Protein AF-A0A7S0L2H0-F1 (afdb_monomer_lite)

Foldseek 3Di:
DDPVVVVCPDVVNVVVVLVVVCVVVVHDDDPCSVVVVVVVVVVVVVVVVVVVVVQVVVQDCADVSPFDWDQDPVDNVKTKDFGPCVLVPVPPDDQQDWDWDDDHPGPPDTDIDGFHDDDRRITID

Secondary structure (DSSP, 8-state):
--TTTTTS--HHHHHHHHHHHHHHHTPPPSTTHHHHHHHHHHHHHHHHHHHHHHHHHHT---GGG----EE-SS-TTSEEEE-TTGGGTSS---TT-EEEEE-TT-TT-EEEEE--EEETTEEE-

pLDDT: mean 80.12, std 16.81, range [37.12, 96.19]

Sequence (125 aa):
ITNELSQSIGAGDADELMEESDRGLGLPAGPQTLGRYKTHWQNLLWLEEHQLVADLHEFDLVGERAAPLVPSPLDGELLVLRVEGLAEKRPSVLVTDLVDVNLVGQRSRVYKGEVREVEAENVHL

Structure (mmCIF, N/CA/C/O backbone):
data_AF-A0A7S0L2H0-F1
#
_entry.id   AF-A0A7S0L2H0-F1
#
loop_
_atom_site.group_PDB
_atom_site.id
_atom_site.type_symbol
_atom_site.label_atom_id
_atom_site.label_alt_id
_atom_site.label_comp_id
_atom_site.label_asym_id
_atom_site.label_entity_id
_atom_site.label_seq_id
_atom_site.pdbx_PDB_ins_code
_atom_site.Cartn_x
_atom_site.Cartn_y
_atom_site.Cartn_z
_atom_site.occupancy
_atom_site.B_iso_or_equiv
_atom_site.auth_seq_id
_atom_site.auth_comp_id
_atom_site.auth_asym_id
_atom_site.auth_atom_id
_atom_site.pdbx_PDB_model_num
ATOM 1 N N . ILE A 1 1 ? 26.983 -20.096 -5.105 1.00 44.97 1 ILE A N 1
ATOM 2 C CA . ILE A 1 1 ? 26.872 -19.340 -6.373 1.00 44.97 1 ILE A CA 1
ATOM 3 C C . ILE A 1 1 ? 28.179 -19.584 -7.105 1.00 44.97 1 ILE A C 1
ATOM 5 O O . ILE A 1 1 ? 29.230 -19.219 -6.595 1.00 44.97 1 ILE A O 1
ATOM 9 N N . THR A 1 2 ? 28.120 -20.422 -8.133 1.00 37.12 2 THR A N 1
ATOM 10 C CA . THR A 1 2 ? 29.262 -21.047 -8.805 1.00 37.12 2 THR A CA 1
ATOM 11 C C . THR A 1 2 ? 30.079 -20.033 -9.602 1.00 37.12 2 THR A C 1
ATOM 13 O O . THR A 1 2 ? 29.545 -19.082 -10.165 1.00 37.12 2 THR A O 1
ATOM 16 N N . ASN A 1 3 ? 31.385 -20.293 -9.656 1.00 43.03 3 ASN A N 1
ATOM 17 C CA . ASN A 1 3 ? 32.457 -19.536 -10.317 1.00 43.03 3 ASN A CA 1
ATOM 18 C C . ASN A 1 3 ? 32.271 -19.364 -11.847 1.00 43.03 3 ASN A C 1
ATOM 20 O O . ASN A 1 3 ? 33.121 -18.786 -12.514 1.00 43.03 3 ASN A O 1
ATOM 24 N N . GLU A 1 4 ? 31.168 -19.876 -12.400 1.00 41.56 4 GLU A N 1
ATOM 25 C CA . GLU A 1 4 ? 30.821 -19.828 -13.823 1.00 41.56 4 GLU A CA 1
ATOM 26 C C . GLU A 1 4 ? 30.138 -18.506 -14.210 1.00 41.56 4 GLU A C 1
ATOM 28 O O . GLU A 1 4 ? 30.378 -17.991 -15.295 1.00 41.56 4 GLU A O 1
ATOM 33 N N . LEU A 1 5 ? 29.390 -17.868 -13.297 1.00 39.50 5 LEU A N 1
ATOM 34 C CA . LEU A 1 5 ? 28.754 -16.567 -13.572 1.00 39.50 5 LEU A CA 1
ATOM 35 C C . LEU A 1 5 ? 29.757 -15.404 -13.613 1.00 39.50 5 LEU A C 1
ATOM 37 O O . LEU A 1 5 ? 29.503 -14.388 -14.251 1.00 39.50 5 LEU A O 1
ATOM 41 N N . SER A 1 6 ? 30.909 -15.547 -12.952 1.00 43.00 6 SER A N 1
ATOM 42 C CA . SER A 1 6 ? 31.966 -14.528 -12.961 1.00 43.00 6 SER A CA 1
ATOM 43 C C . SER A 1 6 ? 32.877 -14.615 -14.189 1.00 43.00 6 SER A C 1
ATOM 45 O O . SER A 1 6 ? 33.567 -13.643 -14.483 1.00 43.00 6 SER A O 1
ATOM 47 N N . GLN A 1 7 ? 32.882 -15.745 -14.909 1.00 41.72 7 GLN A N 1
ATOM 48 C CA . GLN A 1 7 ? 33.686 -15.933 -16.124 1.00 41.72 7 GLN A CA 1
ATOM 49 C C . GLN A 1 7 ? 32.956 -15.538 -17.417 1.00 41.72 7 GLN A C 1
ATOM 51 O O . GLN A 1 7 ? 33.632 -15.220 -18.390 1.00 41.72 7 GLN A O 1
ATOM 56 N N . SER A 1 8 ? 31.620 -15.470 -17.416 1.00 37.94 8 SER A N 1
ATOM 57 C CA . SER A 1 8 ? 30.824 -15.019 -18.575 1.00 37.94 8 SER A CA 1
ATOM 58 C C . SER A 1 8 ? 30.583 -13.509 -18.642 1.00 37.94 8 SER A C 1
ATOM 60 O O . SER A 1 8 ? 29.919 -13.032 -19.549 1.00 37.94 8 SER A O 1
ATOM 62 N N . ILE A 1 9 ? 31.161 -12.707 -17.740 1.00 47.28 9 ILE A N 1
ATOM 63 C CA . ILE A 1 9 ? 31.251 -11.248 -17.947 1.00 47.28 9 ILE A CA 1
ATOM 64 C C . ILE A 1 9 ? 32.574 -10.944 -18.665 1.00 47.28 9 ILE A C 1
ATOM 66 O O . ILE A 1 9 ? 33.389 -10.126 -18.240 1.00 47.28 9 ILE A O 1
ATOM 70 N N . GLY A 1 10 ? 32.831 -11.676 -19.749 1.00 44.81 10 GLY A N 1
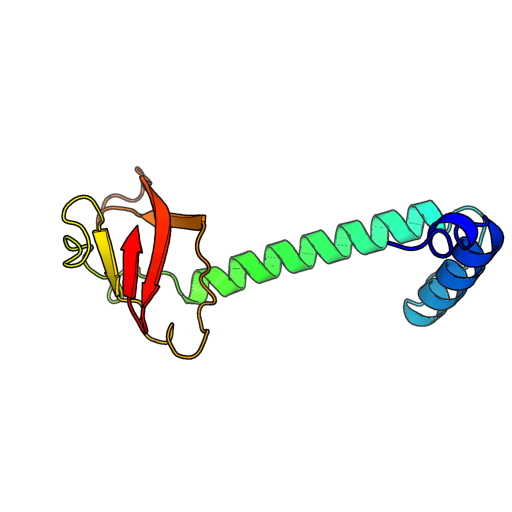ATOM 71 C CA . GLY A 1 10 ? 33.761 -11.228 -20.769 1.00 44.81 10 GLY A CA 1
ATOM 72 C C . GLY A 1 10 ? 33.108 -10.068 -21.512 1.00 44.81 10 GLY A C 1
ATOM 73 O O . GLY A 1 10 ? 31.915 -10.113 -21.798 1.00 44.81 10 GLY A O 1
ATOM 74 N N . ALA A 1 11 ? 33.877 -9.031 -21.838 1.00 50.34 11 ALA A N 1
ATOM 75 C CA . ALA A 1 11 ? 33.375 -7.879 -22.593 1.00 50.34 11 ALA A CA 1
ATOM 76 C C . ALA A 1 11 ? 32.656 -8.272 -23.908 1.00 50.34 11 ALA A C 1
ATOM 78 O O . ALA A 1 11 ? 31.815 -7.517 -24.371 1.00 50.34 11 ALA A O 1
ATOM 79 N N . GLY A 1 12 ? 32.944 -9.458 -24.464 1.00 50.00 12 GLY A N 1
ATOM 80 C CA . GLY A 1 12 ? 32.276 -9.999 -25.654 1.00 50.00 12 GLY A CA 1
ATOM 81 C C . GLY A 1 12 ? 30.844 -10.502 -25.428 1.00 50.00 12 GLY A C 1
ATOM 82 O O . GLY A 1 12 ? 29.982 -10.190 -26.238 1.00 50.00 12 GLY A O 1
ATOM 83 N N . ASP A 1 13 ? 30.561 -11.202 -24.323 1.00 54.72 13 ASP A N 1
ATOM 84 C CA . ASP A 1 13 ? 29.216 -11.745 -24.045 1.00 54.72 13 ASP A CA 1
ATOM 85 C C . ASP A 1 13 ? 28.227 -10.618 -23.705 1.00 54.72 13 ASP A C 1
ATOM 87 O O . ASP A 1 13 ? 27.052 -10.663 -24.065 1.00 54.72 13 ASP A O 1
ATOM 91 N N . ALA A 1 14 ? 28.709 -9.569 -23.031 1.00 55.22 14 ALA A N 1
ATOM 92 C CA . ALA A 1 14 ? 27.906 -8.387 -22.730 1.00 55.22 14 ALA A CA 1
ATOM 93 C C . ALA A 1 14 ? 27.565 -7.585 -23.995 1.00 55.22 14 ALA A C 1
ATOM 95 O O . ALA A 1 14 ? 26.434 -7.124 -24.117 1.00 55.22 14 ALA A O 1
ATOM 96 N N . ASP A 1 15 ? 28.510 -7.446 -24.931 1.00 55.03 15 ASP A N 1
ATOM 97 C CA . ASP A 1 15 ? 28.275 -6.770 -26.212 1.00 55.03 15 ASP A CA 1
ATOM 98 C C . A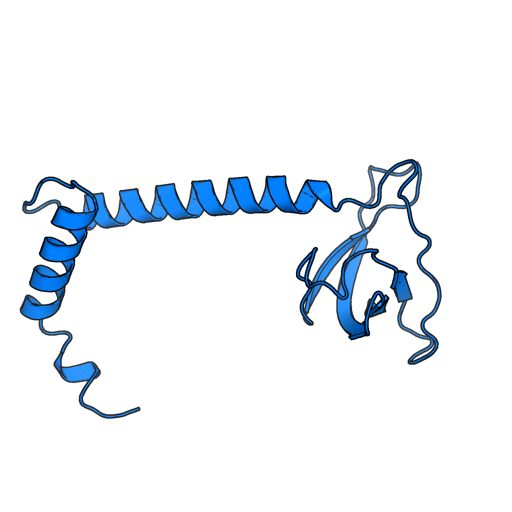SP A 1 15 ? 27.290 -7.558 -27.092 1.00 55.03 15 ASP A C 1
ATOM 100 O O . ASP A 1 15 ? 26.403 -6.960 -27.697 1.00 55.03 15 ASP A O 1
ATOM 104 N N . GLU A 1 16 ? 27.377 -8.891 -27.118 1.00 58.19 16 GLU A N 1
ATOM 105 C CA . GLU A 1 16 ? 26.471 -9.745 -27.900 1.00 58.19 16 GLU A CA 1
ATOM 106 C C . GLU A 1 16 ? 25.038 -9.733 -27.327 1.00 58.19 16 GLU A C 1
ATOM 108 O O . GLU A 1 16 ? 24.068 -9.547 -28.067 1.00 58.19 16 GLU A O 1
ATOM 113 N N . LEU A 1 17 ? 24.898 -9.795 -25.996 1.00 60.00 17 LEU A N 1
ATOM 114 C CA . LEU A 1 17 ? 23.613 -9.625 -25.304 1.00 60.00 17 LEU A CA 1
ATOM 115 C C . LEU A 1 17 ? 23.038 -8.207 -25.467 1.00 60.00 17 LEU A C 1
ATOM 117 O O . LEU A 1 17 ? 21.819 -8.039 -25.564 1.00 60.00 17 LEU A O 1
ATOM 121 N N . MET A 1 18 ? 23.892 -7.179 -25.506 1.00 58.25 18 MET A N 1
ATOM 122 C CA . MET A 1 18 ? 23.474 -5.802 -25.786 1.00 58.25 18 MET A CA 1
ATOM 123 C C . MET A 1 18 ? 23.020 -5.636 -27.237 1.00 58.25 18 MET A C 1
ATOM 125 O O . MET A 1 18 ? 22.000 -4.993 -27.461 1.00 58.25 18 MET A O 1
ATOM 129 N N . GLU A 1 19 ? 23.695 -6.247 -28.214 1.00 59.22 19 GLU A N 1
ATOM 130 C CA . GLU A 1 19 ? 23.263 -6.227 -29.616 1.00 59.22 19 GLU A CA 1
ATOM 131 C C . GLU A 1 19 ? 21.921 -6.943 -29.832 1.00 59.22 19 GLU A C 1
ATOM 133 O O . GLU A 1 19 ? 21.085 -6.473 -30.611 1.00 59.22 19 GLU A O 1
ATOM 138 N N . GLU A 1 20 ? 21.682 -8.068 -29.153 1.00 61.03 20 GLU A N 1
ATOM 139 C CA . GLU A 1 20 ? 20.387 -8.757 -29.203 1.00 61.03 20 GLU A CA 1
ATOM 140 C C . GLU A 1 20 ? 19.270 -7.934 -28.544 1.00 61.03 20 GLU A C 1
ATOM 142 O O . GLU A 1 20 ? 18.176 -7.818 -29.106 1.00 61.03 20 GLU A O 1
ATOM 147 N N . SER A 1 21 ? 19.555 -7.301 -27.401 1.00 59.59 21 SER A N 1
ATOM 148 C CA . SER A 1 21 ? 18.639 -6.372 -26.726 1.00 59.59 21 SER A CA 1
ATOM 149 C C . SER A 1 21 ? 18.319 -5.154 -27.603 1.00 59.59 21 SER A C 1
ATOM 151 O O . SER A 1 21 ? 17.149 -4.805 -27.776 1.00 59.59 21 SER A O 1
ATOM 153 N N . ASP A 1 22 ? 19.332 -4.568 -28.248 1.00 59.34 22 ASP A N 1
ATOM 154 C CA . ASP A 1 22 ? 19.197 -3.436 -29.169 1.00 59.34 22 ASP A CA 1
ATOM 155 C C . ASP A 1 22 ? 18.298 -3.784 -30.365 1.00 59.34 22 ASP A C 1
ATOM 157 O O . ASP A 1 22 ? 17.442 -2.982 -30.745 1.00 59.34 22 ASP A O 1
ATOM 161 N N . ARG A 1 23 ? 18.418 -4.994 -30.935 1.00 60.75 23 ARG A N 1
ATOM 162 C CA . ARG A 1 23 ? 17.529 -5.463 -32.017 1.00 60.75 23 ARG A CA 1
ATOM 163 C C . ARG A 1 23 ? 16.089 -5.662 -31.548 1.00 60.75 23 ARG A C 1
ATOM 165 O O . ARG A 1 23 ? 15.172 -5.344 -32.304 1.00 60.75 23 ARG A O 1
ATOM 172 N N . GLY A 1 24 ? 15.883 -6.159 -30.328 1.00 64.06 24 GLY A N 1
ATOM 173 C CA . GLY A 1 24 ? 14.553 -6.312 -29.729 1.00 64.06 24 GLY A CA 1
ATOM 174 C C . GLY A 1 24 ? 13.879 -4.976 -29.391 1.00 64.06 24 GLY A C 1
ATOM 175 O O . GLY A 1 24 ? 12.660 -4.857 -29.501 1.00 64.06 24 GLY A O 1
ATOM 176 N N . LEU A 1 25 ? 14.673 -3.961 -29.035 1.00 63.81 25 LEU A N 1
ATOM 177 C CA . LEU A 1 25 ? 14.221 -2.618 -28.653 1.00 63.81 25 LEU A CA 1
ATOM 178 C C . LEU A 1 25 ? 14.241 -1.600 -29.811 1.00 63.81 25 LEU A C 1
ATOM 180 O O . LEU A 1 25 ? 13.805 -0.462 -29.638 1.00 63.81 25 LEU A O 1
ATOM 184 N N . GLY A 1 26 ? 14.740 -1.984 -30.991 1.00 61.44 26 GLY A N 1
ATOM 185 C CA . GLY A 1 26 ? 14.859 -1.107 -32.161 1.00 61.44 26 GLY A CA 1
ATOM 186 C C . GLY A 1 26 ? 15.918 -0.004 -32.019 1.00 61.44 26 GLY A C 1
ATOM 187 O O . GLY A 1 26 ? 15.812 1.041 -32.667 1.00 61.44 26 GLY A O 1
ATOM 188 N N . LEU A 1 27 ? 16.927 -0.200 -31.167 1.00 61.72 27 LEU A N 1
ATOM 189 C CA . LEU A 1 27 ? 17.995 0.769 -30.931 1.00 61.72 27 LEU A CA 1
ATOM 190 C C . LEU A 1 27 ? 19.073 0.663 -32.038 1.00 61.72 27 LEU A C 1
ATOM 192 O O . LEU A 1 27 ? 19.472 -0.441 -32.408 1.00 61.72 27 LEU A O 1
ATOM 196 N N . PRO A 1 28 ? 19.572 1.779 -32.612 1.00 54.47 28 PRO A N 1
ATOM 197 C CA . PRO A 1 28 ? 20.614 1.724 -33.640 1.00 54.47 28 PRO A CA 1
ATOM 198 C C . PRO A 1 28 ? 21.979 1.374 -33.028 1.00 54.47 28 PRO A C 1
ATOM 200 O O . PRO A 1 28 ? 22.461 2.130 -32.177 1.00 54.47 28 PRO A O 1
ATOM 203 N N . ALA A 1 29 ? 22.617 0.304 -33.515 1.00 58.91 29 ALA A N 1
ATOM 204 C CA . ALA A 1 29 ? 23.919 -0.184 -33.045 1.00 58.91 29 ALA A CA 1
ATOM 205 C C . ALA A 1 29 ? 25.077 0.816 -33.281 1.00 58.91 29 ALA A C 1
ATOM 207 O O . ALA A 1 29 ? 25.153 1.462 -34.333 1.00 58.91 29 ALA A O 1
ATOM 208 N N . GLY A 1 30 ? 26.005 0.932 -32.317 1.00 62.25 30 GLY A N 1
ATOM 209 C CA . GLY A 1 30 ? 27.269 1.667 -32.471 1.00 62.25 30 GLY A CA 1
ATOM 210 C C . GLY A 1 30 ? 27.964 2.050 -31.149 1.00 62.25 30 GLY A C 1
ATOM 211 O O . GLY A 1 30 ? 27.451 1.773 -30.074 1.00 62.25 30 GLY A O 1
ATOM 212 N N . PRO A 1 31 ? 29.101 2.778 -31.178 1.00 60.03 31 PRO A N 1
ATOM 213 C CA . PRO A 1 31 ? 29.947 3.070 -29.999 1.00 60.03 31 PRO A CA 1
ATOM 214 C C . PRO A 1 31 ? 29.277 3.857 -28.853 1.00 60.03 31 PRO A C 1
ATOM 216 O O . PRO A 1 31 ? 29.894 4.113 -27.824 1.00 60.03 31 PRO A O 1
ATOM 219 N N . GLN A 1 32 ? 28.029 4.292 -29.046 1.00 63.78 32 GLN A N 1
ATOM 220 C CA . GLN A 1 32 ? 27.206 5.014 -28.073 1.00 63.78 32 GLN A CA 1
ATOM 221 C C . GLN A 1 32 ? 26.071 4.141 -27.497 1.00 63.78 32 GLN A C 1
ATOM 223 O O . GLN A 1 32 ? 25.219 4.661 -26.771 1.00 63.78 32 GLN A O 1
ATOM 228 N N . THR A 1 33 ? 26.047 2.838 -27.809 1.00 70.19 33 THR A N 1
ATOM 229 C CA . THR A 1 33 ? 25.006 1.878 -27.408 1.00 70.19 33 THR A CA 1
ATOM 230 C C . THR A 1 33 ? 24.789 1.865 -25.897 1.00 70.19 33 THR A C 1
ATOM 232 O O . THR A 1 33 ? 23.661 2.065 -25.462 1.00 70.19 33 THR A O 1
ATOM 235 N N . LEU A 1 34 ? 25.842 1.795 -25.072 1.00 76.06 34 LEU A N 1
ATOM 236 C CA . LEU A 1 34 ? 25.684 1.762 -23.609 1.00 76.06 34 LEU A CA 1
ATOM 237 C C . LEU A 1 34 ? 24.995 3.017 -23.042 1.00 76.06 34 LEU A C 1
ATOM 239 O O . LEU A 1 34 ? 24.178 2.931 -22.125 1.00 76.06 34 LEU A O 1
ATOM 243 N N . GLY A 1 35 ? 25.307 4.194 -23.596 1.00 76.62 35 GLY A N 1
ATOM 244 C CA . GLY A 1 35 ? 24.673 5.450 -23.192 1.00 76.62 35 GLY A CA 1
ATOM 245 C C . GLY A 1 35 ? 23.184 5.473 -23.535 1.00 76.62 35 GLY A C 1
ATOM 246 O O . GLY A 1 35 ? 22.367 5.866 -22.706 1.00 76.62 35 GLY A O 1
ATOM 247 N N . ARG A 1 36 ? 22.824 4.987 -24.728 1.00 75.50 36 ARG A N 1
ATOM 248 C CA . ARG A 1 36 ? 21.431 4.895 -25.188 1.00 75.50 36 ARG A CA 1
ATOM 249 C C . ARG A 1 36 ? 20.643 3.826 -24.444 1.00 75.50 36 ARG A C 1
ATOM 251 O O . ARG A 1 36 ? 19.522 4.106 -24.037 1.00 75.50 36 ARG A O 1
ATOM 258 N N . TYR A 1 37 ? 21.243 2.663 -24.208 1.00 78.94 37 TYR A N 1
ATOM 259 C CA . TYR A 1 37 ? 20.694 1.590 -23.385 1.00 78.94 37 TYR A CA 1
ATOM 260 C C . TYR A 1 37 ? 20.368 2.111 -21.984 1.00 78.94 37 TYR A C 1
ATOM 262 O O . TYR A 1 37 ? 19.233 2.008 -21.524 1.00 78.94 37 TYR A O 1
ATOM 270 N N . LYS A 1 38 ? 21.333 2.778 -21.335 1.00 84.00 38 LYS A N 1
ATOM 271 C CA . LYS A 1 38 ? 21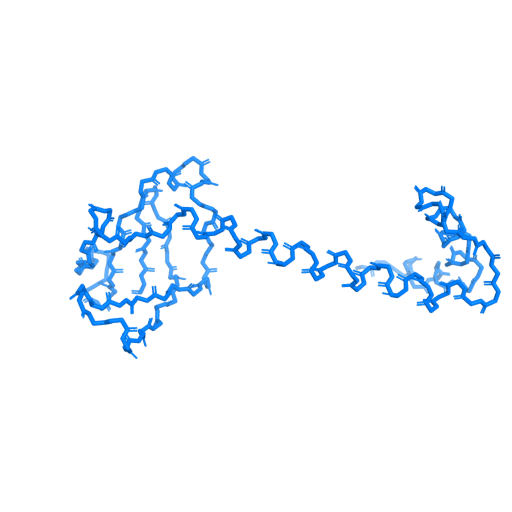.120 3.401 -20.026 1.00 84.00 38 LYS A CA 1
ATOM 272 C C . LYS A 1 38 ? 19.946 4.381 -20.057 1.00 84.00 38 LYS A C 1
ATOM 274 O O . LYS A 1 38 ? 19.065 4.275 -19.213 1.00 84.00 38 LYS A O 1
ATOM 279 N N . THR A 1 39 ? 19.915 5.310 -21.013 1.00 85.19 39 THR A N 1
ATOM 280 C CA . THR A 1 39 ? 18.818 6.285 -21.122 1.00 85.19 39 THR A CA 1
ATOM 281 C C . THR A 1 39 ? 17.471 5.614 -21.387 1.00 85.19 39 THR A C 1
ATOM 283 O O . THR A 1 39 ? 16.475 6.016 -20.794 1.00 85.19 39 THR A O 1
ATOM 286 N N . HIS A 1 40 ? 17.426 4.583 -22.231 1.00 84.94 40 HIS A N 1
ATOM 287 C CA . HIS A 1 40 ? 16.206 3.834 -22.518 1.00 84.94 40 HIS A CA 1
ATOM 288 C C . HIS A 1 40 ? 15.623 3.213 -21.245 1.00 84.94 40 HIS A C 1
ATOM 290 O O . HIS A 1 40 ? 14.480 3.501 -20.901 1.00 84.94 40 HIS A O 1
ATOM 296 N N . TRP A 1 41 ? 16.419 2.439 -20.503 1.00 87.19 41 TRP A N 1
ATOM 297 C CA . TRP A 1 41 ? 15.956 1.798 -19.271 1.00 87.19 41 TRP A CA 1
ATOM 298 C C . TRP A 1 41 ? 15.655 2.796 -18.159 1.00 87.19 41 TRP A C 1
ATOM 300 O O . TRP A 1 41 ? 14.706 2.594 -17.413 1.00 87.19 41 TRP A O 1
ATOM 310 N N . GLN A 1 42 ? 16.402 3.899 -18.064 1.00 92.56 42 GLN A N 1
ATOM 311 C CA . GLN A 1 42 ? 16.069 4.979 -17.133 1.00 92.56 42 GLN A CA 1
ATOM 312 C C . GLN A 1 42 ? 14.690 5.577 -17.429 1.00 92.56 42 GLN A C 1
ATOM 314 O O . GLN A 1 42 ? 13.901 5.763 -16.508 1.00 92.56 42 GLN A O 1
ATOM 319 N N . ASN A 1 43 ? 14.386 5.842 -18.701 1.00 91.56 43 ASN A N 1
ATOM 320 C CA . ASN A 1 43 ? 13.085 6.372 -19.101 1.00 91.56 43 ASN A CA 1
ATOM 321 C C . ASN A 1 43 ? 11.965 5.348 -18.889 1.00 91.56 43 ASN A C 1
ATOM 323 O O . ASN A 1 43 ? 10.886 5.724 -18.440 1.00 91.56 43 ASN A O 1
ATOM 327 N N . LEU A 1 44 ? 12.222 4.073 -19.197 1.00 92.69 44 LEU A N 1
ATOM 328 C CA . LEU A 1 44 ? 11.269 2.989 -18.977 1.00 92.69 44 LEU A CA 1
ATOM 329 C C . LEU A 1 44 ? 10.938 2.857 -17.487 1.00 92.69 44 LEU A C 1
ATOM 331 O O . LEU A 1 44 ? 9.773 2.913 -17.124 1.00 92.69 44 LEU A O 1
ATOM 335 N N . LEU A 1 45 ? 11.954 2.766 -16.624 1.00 95.81 45 LEU A N 1
ATOM 336 C CA . LEU A 1 45 ? 11.767 2.676 -15.175 1.00 95.81 45 LEU A CA 1
ATOM 337 C C . LEU A 1 45 ? 11.014 3.888 -14.619 1.00 95.81 45 LEU A C 1
ATOM 339 O O . LEU A 1 45 ? 10.133 3.715 -13.788 1.00 95.81 45 LEU A O 1
ATOM 343 N N . TRP A 1 46 ? 11.323 5.096 -15.098 1.00 94.94 46 TRP A N 1
ATOM 344 C CA . TRP A 1 46 ? 10.604 6.306 -14.693 1.00 94.94 46 TRP A CA 1
ATOM 345 C C . TRP A 1 46 ? 9.124 6.267 -15.096 1.00 94.94 46 TRP A C 1
ATOM 347 O O . TRP A 1 46 ? 8.259 6.666 -14.319 1.00 94.94 46 TRP A O 1
ATOM 357 N N . LEU A 1 47 ? 8.824 5.778 -16.303 1.00 96.00 47 LEU A N 1
ATOM 358 C CA . LEU A 1 47 ? 7.448 5.634 -16.773 1.00 96.00 47 LEU A CA 1
ATOM 359 C C . LEU A 1 47 ? 6.688 4.572 -15.969 1.00 96.00 47 LEU A C 1
ATOM 361 O O . LEU A 1 47 ? 5.558 4.825 -15.561 1.00 96.00 47 LEU A O 1
ATOM 365 N N . GLU A 1 48 ? 7.315 3.423 -15.715 1.00 96.19 48 GLU A N 1
ATOM 366 C CA . GLU A 1 48 ? 6.759 2.347 -14.886 1.00 96.19 48 GLU A CA 1
ATOM 367 C C . GLU A 1 48 ? 6.496 2.822 -13.453 1.00 96.19 48 GLU A C 1
ATOM 369 O O . GLU A 1 48 ? 5.419 2.585 -12.918 1.00 96.19 48 GLU A O 1
ATOM 374 N N . GLU A 1 49 ? 7.426 3.562 -12.841 1.00 94.88 49 GLU A N 1
ATOM 375 C CA . GLU A 1 49 ? 7.231 4.153 -11.511 1.00 94.88 49 GLU A CA 1
ATOM 376 C C . GLU A 1 49 ? 6.052 5.135 -11.505 1.00 94.88 49 GLU A C 1
ATOM 378 O O . GLU A 1 49 ? 5.208 5.097 -10.609 1.00 94.88 49 GLU A O 1
ATOM 383 N N . HIS A 1 50 ? 5.942 5.985 -12.529 1.00 94.00 50 HIS A N 1
ATOM 384 C CA . HIS A 1 50 ? 4.829 6.923 -12.638 1.00 94.00 50 HIS A CA 1
ATOM 385 C C . HIS A 1 50 ? 3.482 6.207 -12.827 1.00 94.00 50 HIS A C 1
ATOM 387 O O . HIS A 1 50 ? 2.475 6.636 -12.256 1.00 94.00 50 HIS A O 1
ATOM 393 N N . GLN A 1 51 ? 3.439 5.138 -13.626 1.00 93.44 51 GLN A N 1
ATOM 394 C CA . GLN A 1 51 ? 2.227 4.343 -13.813 1.00 93.44 51 GLN A CA 1
ATOM 395 C C . GLN A 1 51 ? 1.863 3.595 -12.528 1.00 93.44 51 GLN A C 1
ATOM 397 O O . GLN A 1 51 ? 0.713 3.653 -12.109 1.00 93.44 51 GLN A O 1
ATOM 402 N N . LEU A 1 52 ? 2.843 2.996 -11.848 1.00 90.31 52 LEU A N 1
ATOM 403 C CA . LEU A 1 52 ? 2.654 2.315 -10.568 1.00 90.31 52 LEU A CA 1
ATOM 404 C C . LEU A 1 52 ? 2.032 3.240 -9.515 1.00 90.31 52 LEU A C 1
ATOM 406 O O . LEU A 1 52 ? 1.097 2.842 -8.826 1.00 90.31 52 LEU A O 1
ATOM 410 N N . VAL A 1 53 ? 2.524 4.477 -9.394 1.00 91.19 53 VAL A N 1
ATOM 411 C CA . VAL A 1 53 ? 1.950 5.466 -8.466 1.00 91.19 53 VAL A CA 1
ATOM 412 C C . VAL A 1 53 ? 0.501 5.787 -8.839 1.00 91.19 53 VAL A C 1
ATOM 414 O O . VAL A 1 53 ? -0.358 5.846 -7.962 1.00 91.19 53 VAL A O 1
ATOM 417 N N . ALA A 1 54 ? 0.206 5.963 -10.130 1.00 91.00 54 ALA A N 1
ATOM 418 C CA . ALA A 1 54 ? -1.157 6.212 -10.594 1.00 91.00 54 ALA A CA 1
ATOM 419 C C . ALA A 1 54 ? -2.097 5.025 -10.313 1.00 91.00 54 ALA A C 1
ATOM 421 O O . ALA A 1 54 ? -3.226 5.241 -9.873 1.00 91.00 54 ALA A O 1
ATOM 422 N N . ASP A 1 55 ? -1.621 3.796 -10.512 1.00 89.62 55 ASP A N 1
ATOM 423 C CA . ASP A 1 55 ? -2.378 2.569 -10.259 1.00 89.62 55 ASP A CA 1
ATOM 424 C C . ASP A 1 55 ? -2.635 2.367 -8.758 1.00 89.62 55 ASP A C 1
ATOM 426 O O . ASP A 1 55 ? -3.731 1.979 -8.358 1.00 89.62 55 ASP A O 1
ATOM 430 N N . LEU A 1 56 ? -1.660 2.685 -7.898 1.00 88.19 56 LEU A N 1
ATOM 431 C C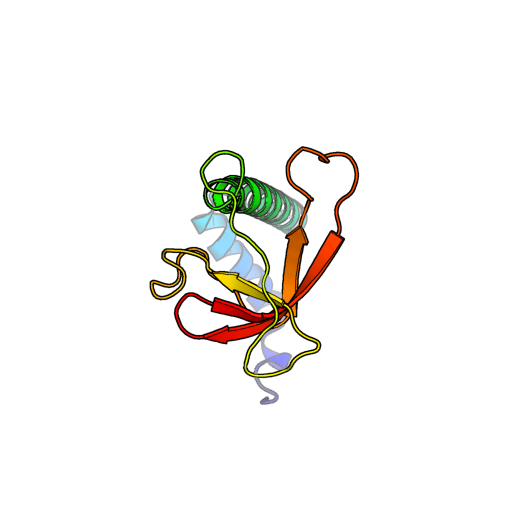A . LEU A 1 56 ? -1.824 2.625 -6.441 1.00 88.19 56 LEU A CA 1
ATOM 432 C C . LEU A 1 56 ? -2.935 3.560 -5.947 1.00 88.19 56 LEU A C 1
ATOM 434 O O . LEU A 1 56 ? -3.718 3.164 -5.083 1.00 88.19 56 LEU A O 1
ATOM 438 N N . HIS A 1 57 ? -3.062 4.753 -6.535 1.00 90.31 57 HIS A N 1
ATOM 439 C CA . HIS A 1 57 ? -4.106 5.714 -6.167 1.00 90.31 57 HIS A CA 1
ATOM 440 C C . HIS A 1 57 ? -5.536 5.205 -6.415 1.00 90.31 57 HIS A C 1
ATOM 442 O O . HIS A 1 57 ? -6.478 5.687 -5.778 1.00 90.31 57 HIS A O 1
ATOM 448 N N . GLU A 1 58 ? -5.740 4.213 -7.290 1.00 88.88 58 GLU A N 1
ATOM 449 C CA . GLU A 1 58 ? -7.055 3.580 -7.462 1.00 88.88 58 GLU A CA 1
ATOM 450 C C . GLU A 1 58 ? -7.556 2.963 -6.145 1.00 88.88 58 GLU A C 1
ATOM 452 O O . GLU A 1 58 ? -8.753 3.022 -5.832 1.00 88.88 58 GLU A O 1
ATOM 457 N N . PHE A 1 59 ? -6.627 2.463 -5.328 1.00 89.00 59 PHE A N 1
ATOM 458 C CA . PHE A 1 59 ? -6.889 1.787 -4.061 1.00 89.00 59 PHE A CA 1
ATOM 459 C C . PHE A 1 59 ? -6.918 2.731 -2.850 1.00 89.00 59 PHE A C 1
ATOM 461 O O . PHE A 1 59 ? -7.137 2.271 -1.729 1.00 89.00 59 PHE A O 1
ATOM 468 N N . ASP A 1 60 ? -6.768 4.045 -3.051 1.00 90.94 60 ASP A N 1
ATOM 469 C CA . ASP A 1 60 ? -6.812 5.023 -1.963 1.00 90.94 60 ASP A CA 1
ATOM 470 C C . ASP A 1 60 ? -8.158 4.977 -1.217 1.00 90.94 60 ASP A C 1
ATOM 472 O O . ASP A 1 60 ? -9.229 5.284 -1.763 1.00 90.94 60 ASP A O 1
ATOM 476 N N . LEU A 1 61 ? -8.102 4.664 0.078 1.00 91.31 61 LEU A N 1
ATOM 477 C CA . LEU A 1 61 ? -9.260 4.621 0.973 1.00 91.31 61 LEU A CA 1
ATOM 478 C C . LEU A 1 61 ? -9.634 6.032 1.452 1.00 91.31 61 LEU A C 1
ATOM 480 O O . LEU A 1 61 ? -9.422 6.415 2.603 1.00 91.31 61 LEU A O 1
ATOM 484 N N . VAL A 1 62 ? -10.186 6.835 0.539 1.00 89.75 62 VAL A N 1
ATOM 485 C CA . VAL A 1 62 ? -10.567 8.238 0.771 1.00 89.75 62 VAL A CA 1
ATOM 486 C C . VAL A 1 62 ? -12.064 8.487 0.577 1.00 89.75 62 VAL A C 1
ATOM 488 O O . VAL A 1 62 ? -12.756 7.765 -0.139 1.00 89.75 62 VAL A O 1
ATOM 491 N N . GLY A 1 63 ? -12.568 9.565 1.187 1.00 87.31 63 GLY A N 1
ATOM 492 C CA . GLY A 1 63 ? -13.964 9.986 1.039 1.00 87.31 63 GLY A CA 1
ATOM 493 C C . GLY A 1 63 ? -14.927 8.941 1.599 1.00 87.31 63 GLY A C 1
ATOM 494 O O . GLY A 1 63 ? -14.814 8.566 2.761 1.00 87.31 63 GLY A O 1
ATOM 495 N N . GLU A 1 64 ? -15.854 8.467 0.769 1.00 87.56 64 GLU A N 1
ATOM 496 C CA . GLU A 1 64 ? -16.826 7.429 1.144 1.00 87.56 64 GLU A CA 1
ATOM 497 C C . GLU A 1 64 ? -16.186 6.044 1.338 1.00 87.56 64 GLU A C 1
ATOM 499 O O . GLU A 1 64 ? -16.757 5.211 2.032 1.00 87.56 64 GLU A O 1
ATOM 504 N N . ARG A 1 65 ? -14.983 5.813 0.784 1.00 89.19 65 ARG A N 1
ATOM 505 C CA . ARG A 1 65 ? -14.199 4.576 0.968 1.00 89.19 65 ARG A CA 1
ATOM 506 C C . ARG A 1 65 ? -13.291 4.611 2.200 1.00 89.19 65 ARG A C 1
ATOM 508 O O . ARG A 1 65 ? -12.528 3.677 2.418 1.00 89.19 65 ARG A O 1
ATOM 515 N N . ALA A 1 66 ? -13.309 5.701 2.971 1.00 90.44 66 ALA A N 1
ATOM 516 C CA . ALA A 1 66 ? -12.458 5.824 4.146 1.00 90.44 66 ALA A CA 1
ATOM 517 C C . ALA A 1 66 ? -12.790 4.729 5.169 1.00 90.44 66 ALA A C 1
ATOM 519 O O . ALA A 1 66 ? -13.939 4.581 5.587 1.00 90.44 66 ALA A O 1
ATOM 520 N N . ALA A 1 67 ? -11.766 3.991 5.592 1.00 90.75 67 ALA A N 1
ATOM 521 C CA . ALA A 1 67 ? -11.891 2.920 6.568 1.00 90.75 67 ALA A CA 1
ATOM 522 C C . ALA A 1 67 ? -11.324 3.355 7.932 1.00 90.75 67 ALA A C 1
ATOM 524 O O . ALA A 1 67 ? -10.333 4.091 7.985 1.00 90.75 67 ALA A O 1
ATOM 525 N N . PRO A 1 68 ? -11.932 2.927 9.051 1.00 91.94 68 PRO A N 1
ATOM 526 C CA . PRO A 1 68 ? -11.368 3.169 10.369 1.00 91.94 68 PRO A CA 1
ATOM 527 C C . PRO A 1 68 ? -10.128 2.295 10.593 1.00 91.94 68 PRO A C 1
ATOM 529 O O . PRO A 1 68 ? -10.129 1.112 10.262 1.00 91.94 68 PRO A O 1
ATOM 532 N N . LEU A 1 69 ? -9.111 2.868 11.236 1.00 91.88 69 LEU A N 1
ATOM 533 C CA . LEU A 1 69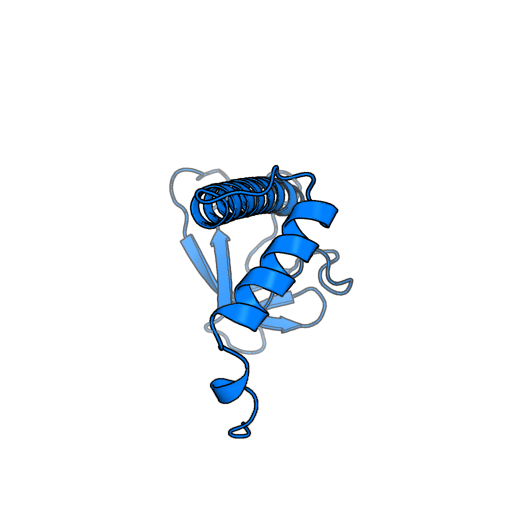 ? -8.056 2.095 11.888 1.00 91.88 69 LEU A CA 1
ATOM 534 C C . LEU A 1 69 ? -8.525 1.717 13.290 1.00 91.88 69 LEU A C 1
ATOM 536 O O . LEU A 1 69 ? -8.909 2.594 14.069 1.00 91.88 69 LEU A O 1
ATOM 540 N N . VAL A 1 70 ? -8.499 0.427 13.612 1.00 93.31 70 VAL A N 1
ATOM 541 C CA . VAL A 1 70 ? -8.907 -0.085 14.930 1.00 93.31 70 VAL A CA 1
ATOM 542 C C . VAL A 1 70 ? -7.757 -0.854 15.583 1.00 93.31 70 VAL A C 1
ATOM 544 O O . VAL A 1 70 ? -6.880 -1.323 14.868 1.00 93.31 70 VAL A O 1
ATOM 547 N N . PRO A 1 71 ? -7.707 -0.983 16.919 1.00 93.75 71 PRO A N 1
ATOM 548 C CA . PRO A 1 71 ? -6.677 -1.788 17.572 1.00 93.75 71 PRO A CA 1
ATOM 549 C C . PRO A 1 71 ? -6.697 -3.239 17.079 1.00 93.75 71 PRO A C 1
ATOM 551 O O . PRO A 1 71 ? -7.768 -3.842 16.957 1.00 93.75 71 PRO A O 1
ATOM 554 N N . SER A 1 72 ? -5.520 -3.790 16.797 1.00 88.88 72 SER A N 1
ATOM 555 C CA . SER A 1 72 ? -5.371 -5.169 16.344 1.00 88.88 72 SER A CA 1
ATOM 556 C C . SER A 1 72 ? -5.671 -6.157 17.485 1.00 88.88 72 SER A C 1
ATOM 558 O O . SER A 1 72 ? -5.252 -5.945 18.624 1.00 88.88 72 SER A O 1
ATOM 560 N N . PRO A 1 73 ? -6.384 -7.266 17.212 1.00 83.81 73 PRO A N 1
ATOM 561 C CA . PRO A 1 73 ? -6.603 -8.324 18.197 1.00 83.81 73 PRO A CA 1
ATOM 562 C C . PRO A 1 73 ? -5.366 -9.211 18.414 1.00 83.81 73 PRO A C 1
ATOM 564 O O . PRO A 1 73 ? -5.309 -9.921 19.416 1.00 83.81 73 PRO A O 1
ATOM 567 N N . LEU A 1 74 ? -4.401 -9.191 17.484 1.00 78.94 74 LEU A N 1
ATOM 568 C CA . LEU A 1 74 ? -3.149 -9.952 17.579 1.00 78.94 74 LEU A CA 1
ATOM 569 C C . LEU A 1 74 ? -2.166 -9.289 18.548 1.00 78.94 74 LEU A C 1
ATOM 571 O O . LEU A 1 74 ? -1.502 -9.968 19.328 1.00 78.94 74 LEU A O 1
ATOM 575 N N . ASP A 1 75 ? -2.114 -7.958 18.506 1.00 82.06 75 ASP A N 1
ATOM 576 C CA . ASP A 1 75 ? -1.253 -7.124 19.332 1.00 82.06 75 ASP A CA 1
ATOM 577 C C . ASP A 1 75 ? -1.945 -5.777 19.564 1.00 82.06 75 ASP A C 1
ATOM 579 O O . ASP A 1 75 ? -2.263 -5.064 18.613 1.00 82.06 75 ASP A O 1
ATOM 583 N N . GLY A 1 76 ? -2.178 -5.425 20.829 1.00 80.25 76 GLY A N 1
ATOM 584 C CA . GLY A 1 76 ? -2.842 -4.176 21.201 1.00 80.25 76 GLY A CA 1
ATOM 585 C C . GLY A 1 76 ? -2.043 -2.911 20.869 1.00 80.25 76 GLY A C 1
ATOM 586 O O . GLY A 1 76 ? -2.598 -1.817 20.975 1.00 80.25 76 GLY A O 1
ATOM 587 N N . GLU A 1 77 ? -0.770 -3.040 20.484 1.00 87.69 77 GLU A N 1
ATOM 588 C CA . GLU A 1 77 ? 0.068 -1.929 20.021 1.00 87.69 77 GLU A CA 1
ATOM 589 C C . GLU A 1 77 ? -0.056 -1.661 18.512 1.00 87.69 77 GLU A C 1
ATOM 591 O O . GLU A 1 77 ? 0.293 -0.565 18.069 1.00 87.69 77 GLU A O 1
ATOM 596 N N . LEU A 1 78 ? -0.591 -2.611 17.733 1.00 91.69 78 LEU A N 1
ATOM 597 C CA . LEU A 1 78 ? -0.783 -2.469 16.287 1.00 91.69 78 LEU A CA 1
ATOM 598 C C . LEU A 1 78 ? -2.180 -1.945 15.947 1.00 91.69 78 LEU A C 1
ATOM 600 O O . LEU A 1 78 ? -3.164 -2.189 16.655 1.00 91.69 78 LEU A O 1
ATOM 604 N N . LEU A 1 79 ? -2.286 -1.271 14.805 1.00 94.31 79 LEU A N 1
ATOM 605 C CA . LEU A 1 79 ? -3.566 -0.874 14.223 1.00 94.31 79 LEU A CA 1
ATOM 606 C C . LEU A 1 79 ? -3.888 -1.767 13.029 1.00 94.31 79 LEU A C 1
ATOM 608 O O . LEU A 1 79 ? -3.012 -2.098 12.242 1.00 94.31 79 LEU A O 1
ATOM 612 N N . VAL A 1 80 ? -5.153 -2.139 12.866 1.00 94.81 80 VAL A N 1
ATOM 613 C CA . VAL A 1 80 ? -5.618 -2.915 11.719 1.00 94.81 80 VAL A CA 1
ATOM 614 C C . VAL A 1 80 ? -6.446 -2.047 10.776 1.00 94.81 80 VAL A C 1
ATOM 616 O O . VAL A 1 80 ? -7.356 -1.323 11.195 1.00 94.81 80 VAL A O 1
ATOM 619 N N . LEU A 1 81 ? -6.105 -2.134 9.492 1.00 93.88 81 LEU A N 1
ATOM 620 C CA . LEU A 1 81 ? -6.815 -1.552 8.363 1.00 93.88 81 LEU A CA 1
ATOM 621 C C . LEU A 1 81 ? -7.434 -2.678 7.540 1.00 93.88 81 LEU A C 1
ATOM 623 O O . LEU A 1 81 ? -6.717 -3.548 7.048 1.00 93.88 81 LEU A O 1
ATOM 627 N N . ARG A 1 82 ? -8.752 -2.643 7.342 1.00 92.62 82 ARG A N 1
ATOM 628 C CA . ARG A 1 82 ? -9.410 -3.556 6.405 1.00 92.62 82 ARG A CA 1
ATOM 629 C C . ARG A 1 82 ? -9.387 -2.964 4.998 1.00 92.62 82 ARG A C 1
ATOM 631 O O . ARG A 1 82 ? -9.888 -1.860 4.791 1.00 92.62 82 ARG A O 1
ATOM 638 N N . VAL A 1 83 ? -8.840 -3.712 4.048 1.00 90.56 83 VAL A N 1
ATOM 639 C CA . VAL A 1 83 ? -8.722 -3.349 2.635 1.00 90.56 83 VAL A CA 1
ATOM 640 C C . VAL A 1 83 ? -9.470 -4.392 1.805 1.00 90.56 83 VAL A C 1
ATOM 642 O O . VAL A 1 83 ? -9.077 -5.557 1.740 1.00 90.56 83 VAL A O 1
ATOM 645 N N . GLU A 1 84 ? -10.571 -3.983 1.176 1.00 86.88 84 GLU A N 1
ATOM 646 C CA . GLU A 1 84 ? -11.350 -4.864 0.298 1.00 86.88 84 GLU A CA 1
ATOM 647 C C . GLU A 1 84 ? -10.522 -5.285 -0.928 1.00 86.88 84 GLU A C 1
ATOM 649 O O . GLU A 1 84 ? -9.768 -4.485 -1.480 1.00 86.88 84 GLU A O 1
ATOM 654 N N . GLY A 1 85 ? -10.641 -6.549 -1.351 1.00 83.69 85 GLY A N 1
ATOM 655 C CA . GLY A 1 85 ? -9.909 -7.092 -2.508 1.00 83.69 85 GLY A CA 1
ATOM 656 C C . GLY A 1 85 ? -8.457 -7.508 -2.231 1.00 83.69 85 GLY A C 1
ATOM 657 O O . GLY A 1 85 ? -7.848 -8.204 -3.047 1.00 83.69 85 GLY A O 1
ATOM 658 N N . LEU A 1 86 ? -7.906 -7.188 -1.054 1.00 87.81 86 LEU A N 1
ATOM 659 C CA . LEU A 1 86 ? -6.533 -7.545 -0.675 1.00 87.81 86 LEU A CA 1
ATOM 660 C C . LEU A 1 86 ? -6.266 -9.059 -0.756 1.00 87.81 86 LEU A C 1
ATOM 662 O O . LEU A 1 86 ? -5.219 -9.480 -1.252 1.00 87.81 86 LEU A O 1
ATOM 666 N N . ALA A 1 87 ? -7.244 -9.885 -0.370 1.00 84.25 87 ALA A N 1
ATOM 667 C CA . ALA A 1 87 ? -7.160 -11.346 -0.458 1.00 84.25 87 ALA A CA 1
ATOM 668 C C . ALA A 1 87 ? -7.009 -11.863 -1.906 1.00 84.25 87 ALA A C 1
ATOM 670 O O . ALA A 1 87 ? -6.482 -12.954 -2.134 1.00 84.25 87 ALA A O 1
ATOM 671 N N . GLU A 1 88 ? -7.421 -11.069 -2.895 1.00 83.94 88 GLU A N 1
ATOM 672 C CA . GLU A 1 88 ? -7.277 -11.349 -4.328 1.00 83.94 88 GLU A CA 1
ATOM 673 C C . GLU A 1 88 ? -5.940 -10.837 -4.895 1.00 83.94 88 GLU A C 1
ATOM 675 O O . GLU A 1 88 ? -5.703 -10.904 -6.105 1.00 83.94 88 GLU A O 1
ATOM 680 N N . LYS A 1 89 ? -5.041 -10.361 -4.019 1.00 79.94 89 LYS A N 1
ATOM 681 C CA . LYS A 1 89 ? -3.758 -9.712 -4.335 1.00 79.94 89 LYS A CA 1
ATOM 682 C C . LYS A 1 89 ? -3.923 -8.369 -5.056 1.00 79.94 89 LYS A C 1
ATOM 684 O O . LYS A 1 89 ? -3.085 -8.011 -5.888 1.00 79.94 89 LYS A O 1
ATOM 689 N N . ARG A 1 90 ? -5.014 -7.645 -4.774 1.00 81.81 90 ARG A N 1
ATOM 690 C CA . ARG A 1 90 ? -5.327 -6.329 -5.356 1.00 81.81 90 ARG A CA 1
ATOM 691 C C . ARG A 1 90 ? -5.960 -5.402 -4.300 1.00 81.81 90 ARG A C 1
ATOM 693 O O . ARG A 1 90 ? -7.142 -5.558 -4.022 1.00 81.81 90 ARG A O 1
ATOM 700 N N . PRO A 1 91 ? -5.223 -4.434 -3.728 1.00 84.75 91 PRO A N 1
ATOM 701 C CA . PRO A 1 91 ? -3.829 -4.089 -4.018 1.00 84.75 91 PRO A CA 1
ATOM 702 C C . PRO A 1 91 ? -2.850 -5.172 -3.537 1.00 84.75 91 PRO A C 1
ATOM 704 O O . PRO A 1 91 ? -3.168 -5.963 -2.654 1.00 84.75 91 PRO A O 1
ATOM 707 N N . SER A 1 92 ? -1.654 -5.231 -4.127 1.00 86.69 92 SER A N 1
ATOM 708 C CA . SER A 1 92 ? -0.582 -6.097 -3.621 1.00 86.69 92 SER A CA 1
ATOM 709 C C . SER A 1 92 ? 0.139 -5.371 -2.491 1.00 86.69 92 SER A C 1
ATOM 711 O O . SER A 1 92 ? 0.879 -4.432 -2.762 1.00 86.69 92 SER A O 1
ATOM 713 N N . VAL A 1 93 ? -0.071 -5.813 -1.252 1.00 90.69 93 VAL A N 1
ATOM 714 C CA . VAL A 1 93 ? 0.610 -5.288 -0.060 1.00 90.69 93 VAL A CA 1
ATOM 715 C C . VAL A 1 93 ? 1.513 -6.372 0.517 1.00 90.69 93 VAL A C 1
ATOM 717 O O . VAL A 1 93 ? 1.101 -7.527 0.654 1.00 90.69 93 VAL A O 1
ATOM 720 N N . LEU A 1 94 ? 2.741 -6.000 0.855 1.00 91.62 94 LEU A N 1
ATOM 721 C CA . LEU A 1 94 ? 3.743 -6.856 1.469 1.00 91.62 94 LEU A CA 1
ATOM 722 C C . LEU A 1 94 ? 4.100 -6.358 2.870 1.00 91.62 94 LEU A C 1
ATOM 724 O O . LEU A 1 94 ? 3.956 -5.186 3.212 1.00 91.62 94 LEU A O 1
ATOM 728 N N . VAL A 1 95 ? 4.612 -7.274 3.691 1.00 93.88 95 VAL A N 1
ATOM 729 C CA . VAL A 1 95 ? 5.247 -6.904 4.960 1.00 93.88 95 VAL A CA 1
ATOM 730 C C . VAL A 1 95 ? 6.396 -5.940 4.663 1.00 93.88 95 VAL A C 1
ATOM 732 O O . VAL A 1 95 ? 7.145 -6.159 3.712 1.00 93.88 95 VAL A O 1
ATOM 735 N N . THR A 1 96 ? 6.544 -4.911 5.498 1.00 94.62 96 THR A N 1
ATOM 736 C CA . THR A 1 96 ? 7.449 -3.749 5.384 1.00 94.62 96 THR A CA 1
ATOM 737 C C . THR A 1 96 ? 7.031 -2.640 4.417 1.00 94.62 96 THR A C 1
ATOM 739 O O . THR A 1 96 ? 7.691 -1.599 4.392 1.00 94.62 96 THR A O 1
ATOM 742 N N . ASP A 1 97 ? 5.922 -2.794 3.684 1.00 93.75 97 ASP A N 1
ATOM 743 C CA . ASP A 1 97 ? 5.370 -1.680 2.908 1.00 93.75 97 ASP A CA 1
ATOM 744 C C . ASP A 1 97 ? 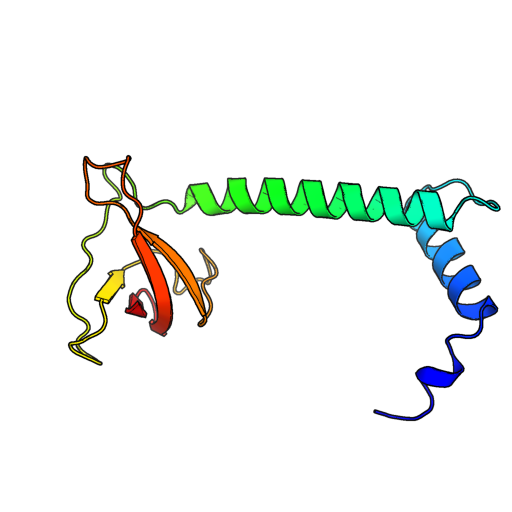4.951 -0.527 3.830 1.00 93.75 97 ASP A C 1
ATOM 746 O O . ASP A 1 97 ? 4.607 -0.718 5.000 1.00 93.75 97 ASP A O 1
ATOM 750 N N . LEU A 1 98 ? 4.979 0.695 3.300 1.00 94.00 98 LEU A N 1
ATOM 751 C CA . LEU A 1 98 ? 4.562 1.890 4.027 1.00 94.00 98 LEU A CA 1
ATOM 752 C C . LEU A 1 98 ? 3.157 2.305 3.604 1.00 94.00 98 LEU A C 1
ATOM 754 O O . LEU A 1 98 ? 2.870 2.438 2.417 1.00 94.00 98 LEU A O 1
ATOM 758 N N . VAL A 1 99 ? 2.311 2.581 4.593 1.00 93.12 99 VAL A N 1
ATOM 759 C CA . VAL A 1 99 ? 0.963 3.109 4.394 1.00 93.12 99 VAL A CA 1
ATOM 760 C C . VAL A 1 99 ? 0.908 4.537 4.912 1.00 93.12 99 VAL A C 1
ATOM 762 O O . VAL A 1 99 ? 1.151 4.801 6.093 1.00 93.12 99 VAL A O 1
ATOM 765 N N . ASP A 1 100 ? 0.566 5.459 4.019 1.00 94.12 100 ASP A N 1
ATOM 766 C CA . ASP A 1 100 ? 0.324 6.853 4.364 1.00 94.12 100 ASP A CA 1
ATOM 767 C C . ASP A 1 100 ? -1.130 7.012 4.829 1.00 94.12 100 ASP A C 1
ATOM 769 O O . ASP A 1 100 ? -2.077 6.625 4.147 1.00 94.12 100 ASP A O 1
ATOM 773 N N . VAL A 1 101 ? -1.308 7.569 6.025 1.00 92.38 101 VAL A N 1
ATOM 774 C CA . VAL A 1 101 ? -2.606 7.692 6.691 1.00 92.38 101 VAL A CA 1
ATOM 775 C C . VAL A 1 101 ? -2.860 9.143 7.062 1.00 92.38 101 VAL A C 1
ATOM 777 O O . VAL A 1 101 ? -2.026 9.817 7.667 1.00 92.38 101 VAL A O 1
ATOM 780 N N . ASN A 1 102 ? -4.069 9.616 6.786 1.00 91.94 102 ASN A N 1
ATOM 781 C CA . ASN A 1 102 ? -4.543 10.924 7.208 1.00 91.94 102 ASN A CA 1
ATOM 782 C C . ASN A 1 102 ? -5.836 10.771 7.998 1.00 91.94 102 ASN A C 1
ATOM 784 O O . ASN A 1 102 ? -6.689 9.948 7.670 1.00 91.94 102 ASN A O 1
ATOM 788 N N . LEU A 1 103 ? -6.025 11.623 9.004 1.00 88.12 103 LEU A N 1
ATOM 789 C CA . LEU A 1 103 ? -7.331 11.728 9.646 1.00 88.12 103 LEU A CA 1
ATOM 790 C C . LEU A 1 103 ? -8.334 12.336 8.660 1.00 88.12 103 LEU A C 1
ATOM 792 O O . LEU A 1 103 ? -8.011 13.269 7.917 1.00 88.12 103 LEU A O 1
ATOM 796 N N . VAL A 1 104 ? -9.567 11.828 8.672 1.00 84.31 104 VAL A N 1
ATOM 797 C CA . VAL A 1 104 ? -10.640 12.321 7.800 1.00 84.31 104 VAL A CA 1
ATOM 798 C C . VAL A 1 104 ? -10.821 13.828 8.011 1.00 84.31 104 VAL A C 1
ATOM 800 O O . VAL A 1 104 ? -10.983 14.305 9.132 1.00 84.31 104 VAL A O 1
ATOM 803 N N . GLY A 1 105 ? -10.745 14.595 6.921 1.00 82.50 105 GLY A N 1
ATOM 804 C CA . GLY A 1 105 ? -10.812 16.061 6.948 1.00 82.50 105 GLY A CA 1
ATOM 805 C C . GLY A 1 105 ? -9.486 16.781 7.246 1.00 82.50 105 GLY A C 1
ATOM 806 O O . GLY A 1 105 ? -9.424 17.997 7.087 1.00 82.50 105 GLY A O 1
ATOM 807 N N . GLN A 1 106 ? -8.408 16.069 7.599 1.00 86.38 106 GLN A N 1
ATOM 808 C CA . GLN A 1 106 ? -7.076 16.635 7.860 1.00 86.38 106 GLN A CA 1
ATOM 809 C C . GLN A 1 106 ? -6.033 16.136 6.850 1.00 86.38 106 GLN A C 1
ATOM 811 O O . GLN A 1 106 ? -5.186 15.294 7.140 1.00 86.38 106 GLN A O 1
ATOM 816 N N . ARG A 1 107 ? -6.055 16.713 5.645 1.00 80.75 107 ARG A N 1
ATOM 817 C CA . ARG A 1 107 ? -5.119 16.348 4.563 1.00 80.75 107 ARG A CA 1
ATOM 818 C C . ARG A 1 107 ? -3.691 16.866 4.751 1.00 80.75 107 ARG A C 1
ATOM 820 O O . ARG A 1 107 ? -2.779 16.377 4.102 1.00 80.75 107 ARG A O 1
ATOM 827 N N . SER A 1 108 ? -3.481 17.862 5.611 1.00 86.12 108 SER A N 1
ATOM 828 C CA . SER A 1 108 ? -2.166 18.498 5.789 1.00 86.12 108 SER A CA 1
ATOM 829 C C . SER A 1 108 ? -1.185 17.673 6.620 1.00 86.12 108 SER A C 1
ATOM 831 O O . SER A 1 108 ? 0.018 17.911 6.545 1.00 86.12 108 SER A O 1
ATOM 833 N N . ARG A 1 109 ? -1.679 16.726 7.425 1.00 89.94 109 ARG A N 1
ATOM 834 C CA . ARG A 1 109 ? -0.850 15.878 8.281 1.00 89.94 109 ARG A CA 1
ATOM 835 C C . ARG A 1 109 ? -0.999 14.422 7.876 1.00 89.94 109 ARG A C 1
ATOM 837 O O . ARG A 1 109 ? -2.065 13.846 8.071 1.00 89.94 109 ARG A O 1
ATOM 844 N N . VAL A 1 110 ? 0.086 13.870 7.344 1.00 92.50 110 VAL A N 1
ATOM 845 C CA . VAL A 1 110 ? 0.220 12.463 6.962 1.00 92.50 110 VAL A CA 1
ATOM 846 C C . VAL A 1 110 ? 1.014 11.744 8.051 1.00 92.50 110 VAL A C 1
ATOM 848 O O . VAL A 1 110 ? 2.055 12.229 8.498 1.00 92.50 110 VAL A O 1
ATOM 851 N N . TYR A 1 111 ? 0.503 10.606 8.490 1.00 92.31 111 TYR A N 1
ATOM 852 C CA . TYR A 1 111 ? 1.175 9.640 9.350 1.00 92.31 111 TYR A CA 1
ATOM 853 C C . TYR A 1 111 ? 1.647 8.472 8.483 1.00 92.31 111 TYR A C 1
ATOM 855 O O . TYR A 1 111 ? 1.024 8.189 7.466 1.00 92.31 111 TYR A O 1
ATOM 863 N N . LYS A 1 112 ? 2.729 7.797 8.877 1.00 93.44 112 LYS A N 1
ATOM 864 C CA . LYS A 1 112 ? 3.228 6.605 8.181 1.00 93.44 112 LYS A CA 1
ATOM 865 C C . LYS A 1 112 ? 3.105 5.399 9.103 1.00 93.44 112 LYS A C 1
ATOM 867 O O . LYS A 1 112 ? 3.612 5.458 10.222 1.00 93.44 112 LYS A O 1
ATOM 872 N N . GLY A 1 113 ? 2.433 4.353 8.638 1.00 92.56 113 GLY A N 1
ATOM 873 C CA . GLY A 1 113 ? 2.436 3.023 9.246 1.00 92.56 113 GLY A CA 1
ATOM 874 C C . GLY A 1 113 ? 3.299 2.077 8.419 1.00 92.56 113 GLY A C 1
ATOM 875 O O . GLY A 1 113 ? 3.369 2.225 7.202 1.00 92.56 113 GLY A O 1
ATOM 876 N N . GLU A 1 114 ? 3.966 1.129 9.067 1.00 95.25 114 GLU A N 1
ATOM 877 C CA . GLU A 1 114 ? 4.729 0.078 8.390 1.00 95.25 114 GLU A CA 1
ATOM 878 C C . GLU A 1 114 ? 3.946 -1.224 8.509 1.00 95.25 114 GLU A C 1
ATOM 880 O O . GLU A 1 114 ? 3.600 -1.628 9.613 1.00 95.25 114 GLU A O 1
ATOM 885 N N . VAL A 1 115 ? 3.687 -1.902 7.396 1.00 95.00 115 VAL A N 1
ATOM 886 C CA . VAL A 1 115 ? 2.958 -3.169 7.411 1.00 95.00 115 VAL A CA 1
ATOM 887 C C . VAL A 1 115 ? 3.774 -4.226 8.151 1.00 95.00 115 VAL A C 1
ATOM 889 O O . VAL A 1 115 ? 4.843 -4.641 7.702 1.00 95.00 115 VAL A O 1
ATOM 892 N N . ARG A 1 116 ? 3.260 -4.692 9.286 1.00 94.75 116 ARG A N 1
ATOM 893 C CA . ARG A 1 116 ? 3.846 -5.764 10.098 1.00 94.75 116 ARG A CA 1
ATOM 894 C C . ARG A 1 116 ? 3.327 -7.135 9.700 1.00 94.75 116 ARG A C 1
ATOM 896 O O . ARG A 1 116 ? 4.096 -8.093 9.691 1.00 94.75 116 ARG A O 1
ATOM 903 N N . GLU A 1 117 ? 2.049 -7.219 9.348 1.00 93.12 117 GLU A N 1
ATOM 904 C CA . GLU A 1 117 ? 1.385 -8.472 8.999 1.00 93.12 117 GLU A CA 1
ATOM 905 C C . GLU A 1 117 ? 0.216 -8.222 8.039 1.00 93.12 117 GLU A C 1
ATOM 907 O O . GLU A 1 117 ? -0.418 -7.165 8.072 1.00 93.12 117 GLU A O 1
ATOM 912 N N . VAL A 1 118 ? -0.061 -9.200 7.174 1.00 92.06 118 VAL A N 1
ATOM 913 C CA . VAL A 1 118 ? -1.196 -9.183 6.244 1.00 92.06 118 VAL A CA 1
ATOM 914 C C . VAL A 1 118 ? -1.968 -10.491 6.390 1.00 92.06 118 VAL A C 1
ATOM 916 O O . VAL A 1 118 ? -1.421 -11.565 6.135 1.00 92.06 118 VAL A O 1
ATOM 919 N N . GLU A 1 119 ? -3.243 -10.404 6.763 1.00 91.00 119 GLU A N 1
ATOM 920 C CA . GLU A 1 119 ? -4.134 -11.551 6.947 1.00 91.00 119 GLU A CA 1
ATOM 921 C C . GLU A 1 119 ? -5.442 -11.344 6.174 1.00 91.00 119 GLU A C 1
ATOM 923 O O . GLU A 1 119 ? -6.283 -10.533 6.555 1.00 91.00 119 GLU A O 1
ATOM 928 N N . ALA A 1 120 ? -5.651 -12.121 5.108 1.00 89.12 120 ALA A N 1
ATOM 929 C CA . ALA A 1 120 ? -6.831 -12.031 4.243 1.00 89.12 120 ALA A CA 1
ATOM 930 C C . ALA A 1 120 ? -7.089 -10.599 3.722 1.00 89.12 120 ALA A C 1
ATOM 932 O O . ALA A 1 120 ? -6.462 -10.185 2.751 1.00 89.12 120 ALA A O 1
ATOM 933 N N . GLU A 1 121 ? -8.009 -9.860 4.347 1.00 91.31 121 GLU A N 1
ATOM 934 C CA . GLU A 1 121 ? -8.347 -8.466 4.015 1.00 91.31 121 GLU A CA 1
ATOM 935 C C . GLU A 1 121 ? -7.768 -7.443 5.003 1.00 91.31 121 GLU A C 1
ATOM 937 O O . GLU A 1 121 ? -8.027 -6.249 4.885 1.00 91.31 121 GLU A O 1
ATOM 942 N N . ASN A 1 122 ? -7.018 -7.892 6.002 1.00 92.56 122 ASN A N 1
ATOM 943 C CA . ASN A 1 122 ? -6.519 -7.065 7.087 1.00 92.56 122 ASN A CA 1
ATOM 944 C C . ASN A 1 122 ? -5.028 -6.781 6.915 1.00 92.56 122 ASN A C 1
ATOM 946 O O . ASN A 1 122 ? -4.225 -7.685 6.684 1.00 92.56 122 ASN A O 1
ATOM 950 N N . VAL A 1 123 ? -4.669 -5.514 7.082 1.00 93.94 123 VAL A N 1
ATOM 951 C CA . VAL A 1 123 ? -3.294 -5.025 7.127 1.00 93.94 123 VAL A CA 1
ATOM 952 C C . VAL A 1 123 ? -3.026 -4.520 8.537 1.00 93.94 123 VAL A C 1
ATOM 954 O O . VAL A 1 123 ? -3.721 -3.621 9.010 1.00 93.94 123 VAL A O 1
ATOM 957 N N . HIS A 1 124 ? -2.031 -5.094 9.203 1.00 94.69 124 HIS A N 1
ATOM 958 C CA . HIS A 1 124 ? -1.610 -4.698 10.544 1.00 94.69 124 HIS A CA 1
ATOM 959 C C . HIS A 1 124 ? -0.411 -3.747 10.429 1.00 94.69 124 HIS A C 1
ATOM 961 O O . HIS A 1 124 ? 0.599 -4.110 9.823 1.00 94.69 124 HIS A O 1
ATOM 967 N N . LEU A 1 125 ? -0.549 -2.539 10.978 1.00 92.94 125 LEU A N 1
ATOM 968 C CA . LEU A 1 125 ? 0.392 -1.411 10.929 1.00 92.94 125 LEU A CA 1
ATOM 969 C C . LEU A 1 125 ? 1.006 -1.125 12.302 1.00 92.94 125 LEU A C 1
ATOM 971 O O . LEU A 1 125 ? 0.251 -1.230 13.300 1.00 92.94 125 LEU A O 1
#

InterPro domains:
  IPR049080 Helicase MOV-10-like, beta-barrel domain [PF21634] (74-125)

Organism: NCBI:txid221442

Radius of gyration: 22.36 Å; chains: 1; bounding box: 51×40×55 Å